Protein AF-A0A7G2CK77-F1 (afdb_monomer)

Radius of gyration: 27.43 Å; Cα contacts (8 Å, |Δi|>4): 147; chains: 1; bounding box: 79×36×66 Å

Solvent-accessible surface area (backbone atoms only — not comparable to full-atom values): 11356 Å² total; per-residue (Å²): 110,51,71,58,100,89,50,74,49,79,35,87,89,58,59,67,69,85,29,52,48,75,45,64,45,81,76,47,80,46,64,47,81,67,45,74,49,76,50,70,50,89,95,52,101,56,72,47,82,42,81,48,54,52,72,51,72,44,70,46,80,76,47,80,45,77,51,68,49,89,79,73,75,92,84,73,96,82,67,93,74,84,52,71,71,81,90,55,46,73,28,86,89,78,78,42,77,42,87,86,58,75,76,91,45,96,87,54,73,86,77,72,68,92,77,51,89,77,68,66,80,74,62,90,73,78,85,79,74,81,86,80,79,77,63,86,82,59,87,79,73,59,66,70,74,66,62,56,70,84,85,66,75,88,65,82,74,84,81,82,131

pLDDT: mean 72.07, std 22.45, range [32.56, 98.06]

Organism: NCBI:txid59799

Foldseek 3Di:
DDDDPPDDDQDVPDDDPVFKDWDKDFDDWDFADWDWDWDDDPPDPDIDTDTDRHTDIDIDTDDIGGDACPPPDDDDDPDPDPGPDPVADAQPPPRDHQPDDDDPDPPDQPPPPVPPPVPPDDDSDDDDADCPPPPPPDPDDDCCVRVPPPPDPPPRDDDDD

Secondary structure (DSSP, 8-state):
-EEETTEEE--SS---TTTEEEEEEEEEEEEPPPEEEEEE-TTSS-EEEEEE--EEEEEEEEEEEE--GGGS-SS-TTS----------B-TTTSSBPSS---S-TTS-----TT-TT-S---SS-------S--TT-----HHHHS-------PPPPPP-

Mean predicted aligned error: 13.86 Å

Sequence (161 aa):
MLGGQHFTAVGRPFLNANHIFIKCIVEEQKKFRNKVSLFRTPGRRQGRWVDQAHSGTVLRVKEIELRDETKLFSKNENENVCGFEILGEYNKYYNEPGSNHFHKNINEPLILEQNDENFKQNFVNPVFQQDDGYAVHYKKDWPAVEREDNRHTIAPFPRWK

Structure (mmCIF, N/CA/C/O backbone):
data_AF-A0A7G2CK77-F1
#
_entry.id   AF-A0A7G2CK77-F1
#
loop_
_atom_site.group_PDB
_atom_site.id
_atom_site.type_symbol
_atom_site.label_atom_id
_atom_site.label_alt_id
_atom_site.label_comp_id
_atom_site.label_asym_id
_atom_site.label_entity_id
_atom_site.label_seq_id
_atom_site.pdbx_PDB_ins_code
_atom_site.Cartn_x
_atom_site.Cartn_y
_atom_site.Cartn_z
_atom_site.occupancy
_atom_site.B_iso_or_equiv
_atom_site.auth_seq_id
_atom_site.auth_comp_id
_atom_site.auth_asym_id
_atom_site.auth_atom_id
_atom_site.pdbx_PDB_model_num
ATOM 1 N N . MET A 1 1 ? 4.007 -2.159 1.489 1.00 89.25 1 MET A N 1
ATOM 2 C CA . MET A 1 1 ? 4.242 -1.362 0.268 1.00 89.25 1 MET A CA 1
ATOM 3 C C . MET A 1 1 ? 4.738 -0.001 0.705 1.00 89.25 1 MET A C 1
ATOM 5 O O . MET A 1 1 ? 4.249 0.497 1.711 1.00 89.25 1 MET A O 1
ATOM 9 N N . LEU A 1 2 ? 5.703 0.557 -0.013 1.00 87.94 2 LEU A N 1
ATOM 10 C CA . LEU A 1 2 ? 6.206 1.910 0.186 1.00 87.94 2 LEU A CA 1
ATOM 11 C C . LEU A 1 2 ? 6.174 2.605 -1.175 1.00 87.94 2 LEU A C 1
ATOM 13 O O . LEU A 1 2 ? 6.512 1.983 -2.176 1.00 87.94 2 LEU A O 1
ATOM 17 N N . GLY A 1 3 ? 5.758 3.860 -1.237 1.00 86.62 3 GLY A N 1
ATOM 18 C CA . GLY A 1 3 ? 5.727 4.603 -2.489 1.00 86.62 3 GLY A CA 1
ATOM 19 C C . GLY A 1 3 ? 5.966 6.080 -2.253 1.00 86.62 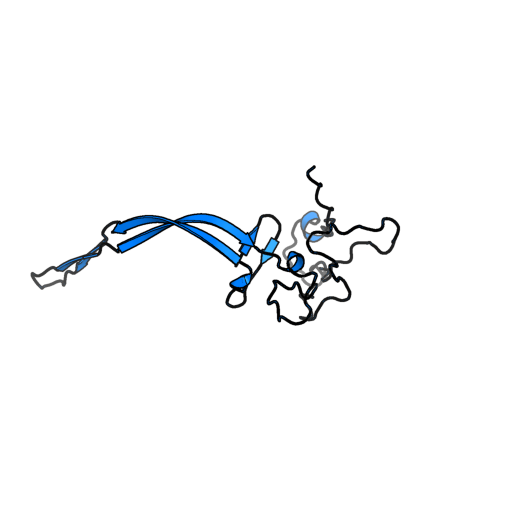3 GLY A C 1
ATOM 20 O O . GLY A 1 3 ? 5.706 6.594 -1.165 1.00 86.62 3 GLY A O 1
ATOM 21 N N . GLY A 1 4 ? 6.466 6.739 -3.287 1.00 82.62 4 GLY A N 1
ATOM 22 C CA . GLY A 1 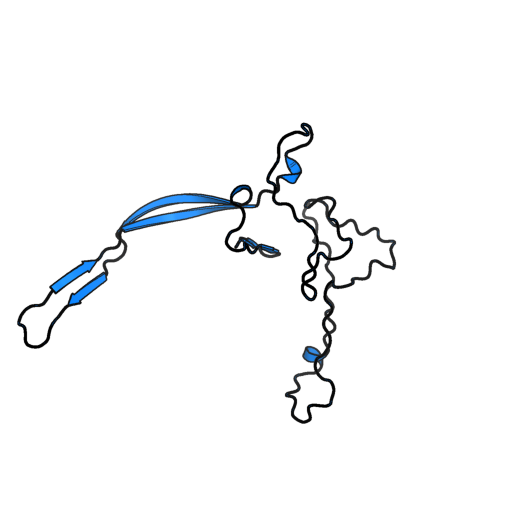4 ? 6.630 8.181 -3.352 1.00 82.62 4 GLY A CA 1
ATOM 23 C C . GLY A 1 4 ? 6.118 8.705 -4.687 1.00 82.62 4 GLY A C 1
ATOM 24 O O . GLY A 1 4 ? 5.5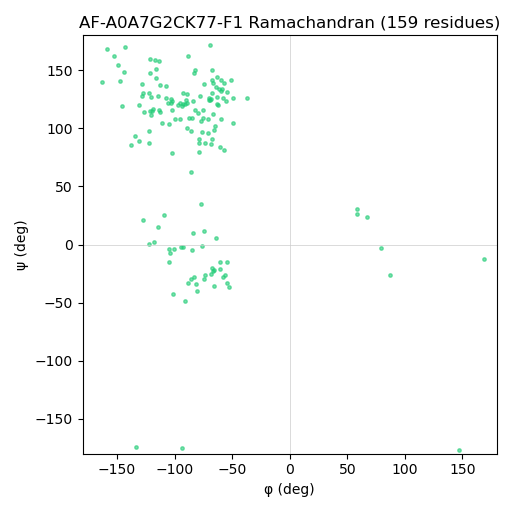89 7.956 -5.504 1.00 82.62 4 GLY A O 1
ATOM 25 N N . GLN A 1 5 ? 6.319 9.996 -4.935 1.00 84.25 5 GLN A N 1
ATOM 26 C CA . GLN A 1 5 ? 5.876 10.640 -6.175 1.00 84.25 5 GLN A CA 1
ATOM 27 C C . GLN A 1 5 ? 6.464 9.992 -7.443 1.00 84.25 5 GLN A C 1
ATOM 29 O O . GLN A 1 5 ? 5.836 10.028 -8.497 1.00 84.25 5 GLN A O 1
ATOM 34 N N . HIS A 1 6 ? 7.653 9.388 -7.340 1.00 80.69 6 HIS A N 1
ATOM 35 C CA . HIS A 1 6 ? 8.412 8.882 -8.489 1.00 80.69 6 HIS A CA 1
ATOM 36 C C . HIS A 1 6 ? 8.748 7.390 -8.425 1.00 80.69 6 HIS A C 1
ATOM 38 O O . HIS A 1 6 ? 9.399 6.880 -9.331 1.00 80.69 6 HIS A O 1
ATOM 44 N N . PHE A 1 7 ? 8.336 6.673 -7.378 1.00 82.88 7 PHE A N 1
ATOM 45 C CA . PHE A 1 7 ? 8.645 5.249 -7.254 1.00 82.88 7 PHE A CA 1
ATOM 46 C C . PHE A 1 7 ? 7.597 4.505 -6.438 1.00 82.88 7 PHE A C 1
ATOM 48 O O . PHE A 1 7 ? 6.827 5.083 -5.668 1.00 82.88 7 PHE A O 1
ATOM 55 N N . THR A 1 8 ? 7.586 3.187 -6.583 1.00 85.38 8 THR A N 1
ATOM 56 C CA . THR A 1 8 ? 6.738 2.299 -5.795 1.00 85.38 8 THR A CA 1
ATOM 57 C C . THR A 1 8 ? 7.467 0.985 -5.549 1.00 85.38 8 THR A C 1
ATOM 59 O O . THR A 1 8 ? 7.792 0.263 -6.485 1.00 85.38 8 THR A O 1
ATOM 62 N N . ALA A 1 9 ? 7.701 0.668 -4.278 1.00 84.75 9 ALA A N 1
ATOM 63 C CA . ALA A 1 9 ? 8.286 -0.579 -3.814 1.00 84.75 9 ALA A CA 1
ATOM 64 C C . ALA A 1 9 ? 7.195 -1.498 -3.243 1.00 84.75 9 ALA A C 1
ATOM 66 O O . ALA A 1 9 ? 6.473 -1.164 -2.290 1.00 84.75 9 ALA A O 1
ATOM 67 N N . VAL A 1 10 ? 7.082 -2.693 -3.818 1.00 89.25 10 VAL A N 1
ATOM 68 C CA . VAL A 1 10 ? 6.075 -3.690 -3.444 1.00 89.25 10 VAL A CA 1
ATOM 69 C C . VAL A 1 10 ? 6.767 -4.894 -2.818 1.00 89.25 10 VAL A C 1
ATOM 71 O O . VAL A 1 10 ? 7.526 -5.594 -3.477 1.00 89.25 10 VAL A O 1
ATOM 74 N N . GLY A 1 11 ? 6.485 -5.141 -1.539 1.00 86.75 11 GLY A N 1
ATOM 75 C CA . GLY A 1 11 ? 6.949 -6.334 -0.835 1.00 86.75 11 GLY A CA 1
ATOM 76 C C . GLY A 1 11 ? 6.035 -7.524 -1.097 1.00 86.75 11 GLY A C 1
ATOM 77 O O . GLY A 1 11 ? 4.829 -7.346 -1.272 1.00 86.75 11 GLY A O 1
ATOM 78 N N . ARG A 1 12 ? 6.602 -8.731 -1.118 1.00 86.25 12 ARG A N 1
ATOM 79 C CA . ARG A 1 12 ? 5.871 -9.986 -1.337 1.00 86.25 12 ARG A CA 1
ATOM 80 C C . ARG A 1 12 ? 6.330 -11.029 -0.303 1.00 86.25 12 ARG A C 1
ATOM 82 O O . ARG A 1 12 ? 7.325 -11.697 -0.559 1.00 86.25 12 ARG A O 1
ATOM 89 N N . PRO A 1 13 ? 5.662 -11.178 0.861 1.00 89.06 13 PRO A N 1
ATOM 90 C CA . PRO A 1 13 ? 4.468 -10.454 1.329 1.00 89.06 13 PRO A CA 1
ATOM 91 C C . PRO A 1 13 ? 4.766 -9.090 1.975 1.00 89.06 13 PRO A C 1
ATOM 93 O O . PRO A 1 13 ? 3.937 -8.184 1.921 1.00 89.06 13 PRO A O 1
ATOM 96 N N . PHE A 1 14 ? 5.949 -8.923 2.564 1.00 88.06 14 PHE A N 1
ATOM 97 C CA . PHE A 1 14 ? 6.371 -7.692 3.230 1.00 88.06 14 PHE A CA 1
ATOM 98 C C . PHE A 1 14 ? 7.641 -7.150 2.586 1.00 88.06 14 PHE A C 1
ATOM 100 O O . PHE A 1 14 ? 8.347 -7.859 1.872 1.00 88.06 14 PHE A O 1
ATOM 107 N N . LEU A 1 15 ? 7.897 -5.863 2.801 1.00 83.06 15 LEU A N 1
ATOM 108 C CA . LEU A 1 15 ? 9.211 -5.293 2.531 1.00 83.06 15 LEU A CA 1
ATOM 109 C C . LEU A 1 15 ? 10.108 -5.589 3.737 1.00 83.06 15 LEU A C 1
ATOM 111 O O . LEU A 1 15 ? 9.605 -5.696 4.857 1.00 83.06 15 LEU A O 1
ATOM 115 N N . ASN A 1 16 ? 11.410 -5.736 3.510 1.00 81.06 16 ASN A N 1
ATOM 116 C CA . ASN A 1 16 ? 12.346 -6.044 4.585 1.00 81.06 16 ASN A CA 1
ATOM 117 C C . ASN A 1 16 ? 12.372 -4.901 5.622 1.00 81.06 16 ASN A C 1
ATOM 119 O O . ASN A 1 16 ? 12.553 -3.732 5.270 1.00 81.06 16 ASN A O 1
ATOM 123 N N . ALA A 1 17 ? 12.173 -5.252 6.895 1.00 71.56 17 ALA A N 1
ATOM 124 C CA . ALA A 1 17 ? 12.059 -4.311 8.007 1.00 71.56 17 ALA A CA 1
ATOM 125 C C . ALA A 1 17 ? 13.361 -3.545 8.284 1.00 71.56 17 ALA A C 1
ATOM 127 O O . ALA A 1 17 ? 13.307 -2.447 8.829 1.00 71.56 17 ALA A O 1
ATOM 128 N N . ASN A 1 18 ? 14.510 -4.077 7.860 1.00 74.12 18 ASN A N 1
ATOM 129 C CA . ASN A 1 18 ? 15.801 -3.414 8.051 1.00 74.12 18 ASN A CA 1
ATOM 130 C C . ASN A 1 18 ? 15.940 -2.126 7.220 1.00 74.12 18 ASN A C 1
ATOM 132 O O . ASN A 1 18 ? 16.740 -1.264 7.563 1.00 74.12 18 ASN A O 1
ATOM 136 N N . HIS A 1 19 ? 15.142 -1.959 6.159 1.00 73.38 19 HIS A N 1
ATOM 137 C CA . HIS A 1 19 ? 15.267 -0.823 5.231 1.00 73.38 19 HIS A CA 1
ATOM 138 C C . HIS A 1 19 ? 14.197 0.237 5.395 1.00 73.38 19 HIS A C 1
ATOM 140 O O . HIS A 1 19 ? 14.346 1.334 4.865 1.00 73.38 19 HIS A O 1
ATOM 146 N N . ILE A 1 20 ? 13.110 -0.072 6.097 1.00 83.50 20 ILE A N 1
ATOM 147 C CA . ILE A 1 20 ? 11.945 0.803 6.162 1.00 83.50 20 ILE A CA 1
ATOM 148 C C . ILE A 1 20 ? 11.701 1.194 7.601 1.00 83.50 20 ILE A C 1
ATOM 150 O O . ILE A 1 20 ? 11.304 0.377 8.429 1.00 83.50 20 ILE A O 1
ATOM 154 N N . PHE A 1 21 ? 11.863 2.482 7.869 1.00 87.38 21 PHE A N 1
ATOM 155 C CA . PHE A 1 21 ? 11.649 3.053 9.184 1.00 87.38 21 PHE A CA 1
ATOM 156 C C . PHE A 1 21 ? 10.434 3.967 9.134 1.00 87.38 21 PHE A C 1
ATOM 158 O O . PHE A 1 21 ? 10.432 5.009 8.484 1.00 87.38 21 PHE A O 1
ATOM 165 N N . ILE A 1 22 ? 9.382 3.567 9.845 1.00 91.75 22 ILE A N 1
ATOM 166 C CA . ILE A 1 22 ? 8.177 4.374 10.022 1.00 91.75 22 ILE A CA 1
ATOM 167 C C . ILE A 1 22 ? 8.136 4.800 11.482 1.00 91.75 22 ILE A C 1
ATOM 169 O O . ILE A 1 22 ? 7.829 4.000 12.368 1.00 91.75 22 ILE A O 1
ATOM 173 N N . LYS A 1 23 ? 8.454 6.067 11.748 1.00 94.88 23 LYS A N 1
ATOM 174 C CA . LYS A 1 23 ? 8.411 6.619 13.104 1.00 94.88 23 LYS A CA 1
ATOM 175 C C . LYS A 1 23 ? 7.029 7.190 13.370 1.00 94.88 23 LYS A C 1
ATOM 177 O O . LYS A 1 23 ? 6.550 8.072 12.653 1.00 94.88 23 LYS A O 1
ATOM 182 N N . CYS A 1 24 ? 6.404 6.704 14.434 1.00 97.31 24 CYS A N 1
ATOM 183 C CA . CYS A 1 24 ? 5.097 7.157 14.890 1.00 97.31 24 CYS A CA 1
ATOM 184 C C . CYS A 1 24 ? 5.187 7.681 16.321 1.00 97.31 24 CYS A C 1
ATOM 186 O O . CYS A 1 24 ? 5.952 7.160 17.130 1.00 97.31 24 CYS A O 1
ATOM 188 N N . ILE A 1 25 ? 4.367 8.678 16.640 1.00 97.94 25 ILE A N 1
ATOM 189 C CA . ILE A 1 25 ? 4.143 9.131 18.013 1.00 97.94 25 ILE A CA 1
ATOM 190 C C . ILE A 1 25 ? 2.751 8.689 18.445 1.00 97.94 25 ILE A C 1
ATOM 192 O O . ILE A 1 25 ? 1.789 8.809 17.685 1.00 97.94 25 ILE A O 1
ATOM 196 N N . VAL A 1 26 ? 2.658 8.180 19.670 1.00 97.81 26 VAL A N 1
ATOM 197 C CA . VAL A 1 26 ? 1.382 7.902 20.326 1.00 97.81 26 VAL A CA 1
ATOM 198 C C . VAL A 1 26 ? 0.784 9.224 20.785 1.00 97.81 26 VAL A C 1
ATOM 200 O O . VAL A 1 26 ? 1.364 9.895 21.633 1.00 97.81 26 VAL A O 1
ATOM 203 N N . GLU A 1 27 ? -0.360 9.599 20.222 1.00 97.50 27 GLU A N 1
ATOM 204 C CA . GLU A 1 27 ? -1.037 10.847 20.586 1.00 97.50 27 GLU A CA 1
ATOM 205 C C . GLU A 1 27 ? -2.031 10.622 21.716 1.00 97.50 27 GLU A C 1
ATOM 207 O O . GLU A 1 27 ? -2.046 11.349 22.702 1.00 97.50 27 GLU A O 1
ATOM 212 N N . GLU A 1 28 ? -2.868 9.595 21.570 1.00 97.38 28 GLU A N 1
ATOM 213 C CA . GLU A 1 28 ? -3.971 9.332 22.485 1.00 97.38 28 GLU A CA 1
ATOM 214 C C . GLU A 1 28 ? -4.178 7.831 22.664 1.00 97.38 28 GLU A C 1
ATOM 216 O O . GLU A 1 28 ? -4.015 7.037 21.736 1.00 97.38 28 GLU A O 1
ATOM 221 N N . GLN A 1 29 ? -4.638 7.451 23.851 1.00 97.56 29 GLN A N 1
ATOM 222 C CA . GLN A 1 29 ? -5.241 6.150 24.111 1.00 97.56 29 GLN A CA 1
ATOM 223 C C . GLN A 1 29 ? -6.658 6.404 24.607 1.00 97.56 29 GLN A C 1
ATOM 225 O O . GLN A 1 29 ? -6.855 6.977 25.678 1.00 97.56 29 GLN A O 1
ATOM 230 N N . LYS A 1 30 ? -7.659 6.035 23.806 1.00 97.19 30 LYS A N 1
ATOM 231 C CA . LYS A 1 30 ? -9.061 6.327 24.121 1.00 97.19 30 LYS A CA 1
ATOM 232 C C . LYS A 1 30 ? -9.987 5.200 23.708 1.00 97.19 30 LYS A C 1
ATOM 234 O O . LYS A 1 30 ? -9.615 4.273 22.992 1.00 97.19 30 LYS A O 1
ATOM 239 N N . LYS A 1 31 ? -11.241 5.305 24.140 1.00 97.12 31 LYS A N 1
ATOM 240 C CA . LYS A 1 31 ? -12.331 4.530 23.551 1.00 97.12 31 LYS A CA 1
ATOM 241 C C . LYS A 1 31 ? -12.925 5.324 22.393 1.00 97.12 31 LYS A C 1
ATOM 243 O O . LYS A 1 31 ? -13.240 6.503 22.538 1.00 97.12 31 LYS A O 1
ATOM 248 N N . PHE A 1 32 ? -13.053 4.685 21.239 1.00 96.75 32 PHE A N 1
ATOM 249 C CA . PHE A 1 32 ? -13.744 5.255 20.094 1.00 96.75 32 PHE A CA 1
ATOM 250 C C . PHE A 1 32 ? -15.244 5.358 20.357 1.00 96.75 32 PHE A C 1
ATOM 252 O O . PHE A 1 32 ? -15.768 4.847 21.352 1.00 96.75 32 PHE A O 1
ATOM 259 N N . ARG A 1 33 ? -15.941 6.030 19.436 1.00 96.56 33 ARG A N 1
ATOM 260 C CA . ARG A 1 33 ? -17.389 6.210 19.500 1.00 96.56 33 ARG A CA 1
ATOM 261 C C . ARG A 1 33 ? -18.075 4.871 19.764 1.00 96.56 33 ARG A C 1
ATOM 263 O O . ARG A 1 33 ? -17.866 3.901 19.035 1.00 96.56 33 ARG A O 1
ATOM 270 N N . ASN A 1 34 ? -18.903 4.859 20.801 1.00 97.56 34 ASN A N 1
ATOM 271 C CA . ASN A 1 34 ? -19.670 3.688 21.180 1.00 97.56 34 ASN A CA 1
ATOM 272 C C . ASN A 1 34 ? -20.588 3.257 20.028 1.00 97.56 34 ASN A C 1
ATOM 274 O O . ASN A 1 34 ? -21.295 4.086 19.445 1.00 97.56 34 ASN A O 1
ATOM 278 N N . LYS A 1 35 ? -20.583 1.961 19.714 1.00 97.12 35 LYS A N 1
ATOM 279 C CA . LYS A 1 35 ? -21.610 1.338 18.884 1.00 97.12 35 LYS A CA 1
ATOM 280 C C . LYS A 1 35 ? -22.549 0.564 19.793 1.00 97.12 35 LYS A C 1
ATOM 282 O O . LYS A 1 35 ? -22.114 -0.301 20.546 1.00 97.12 35 LYS A O 1
ATOM 287 N N . VAL A 1 36 ? -23.836 0.869 19.687 1.00 97.25 36 VAL A N 1
ATOM 288 C CA . VAL A 1 36 ? -24.879 0.172 20.434 1.00 97.25 36 VAL A CA 1
ATOM 289 C C . VAL A 1 36 ? -25.406 -0.972 19.583 1.00 97.25 36 VAL A C 1
ATOM 291 O O . VAL A 1 36 ? -25.934 -0.747 18.495 1.00 97.25 36 VAL A O 1
ATOM 294 N N . SER A 1 37 ? -25.300 -2.193 20.093 1.00 97.00 37 SER A N 1
ATOM 295 C CA . SER A 1 37 ? -25.988 -3.353 19.531 1.00 97.00 37 SER A CA 1
ATOM 296 C C . SER A 1 37 ? -27.246 -3.630 20.346 1.00 97.00 37 SER A C 1
ATOM 298 O O . SER A 1 37 ? -27.175 -4.090 21.488 1.00 97.00 37 SER A O 1
ATOM 300 N N . LEU A 1 38 ? -28.409 -3.336 19.763 1.00 96.50 38 LEU A N 1
ATOM 301 C CA . LEU A 1 38 ? -29.708 -3.625 20.363 1.00 96.50 38 LEU A CA 1
ATOM 302 C C . LEU A 1 38 ? -30.239 -4.956 19.829 1.00 96.50 38 LEU A C 1
ATOM 304 O O . LEU A 1 38 ? -30.679 -5.051 18.687 1.00 96.50 38 LEU A O 1
ATOM 308 N N . PHE A 1 39 ? -30.243 -5.980 20.675 1.00 96.50 39 PHE A N 1
ATOM 309 C CA . PHE A 1 39 ? -30.807 -7.283 20.339 1.00 96.50 39 PHE A CA 1
ATOM 310 C C . PHE A 1 39 ? -32.233 -7.383 20.881 1.00 96.50 39 PHE A C 1
ATOM 312 O O . PHE A 1 39 ? -32.460 -7.295 22.090 1.00 96.50 39 PHE A O 1
ATOM 319 N N . ARG A 1 40 ? -33.202 -7.587 19.988 1.00 94.94 40 ARG A N 1
ATOM 320 C CA . ARG A 1 40 ? -34.614 -7.819 20.314 1.00 94.94 40 ARG A CA 1
ATOM 321 C C . ARG A 1 40 ? -35.067 -9.087 19.605 1.00 94.94 40 ARG A C 1
ATOM 323 O O . ARG A 1 40 ? -34.845 -9.236 18.411 1.00 94.94 40 ARG A O 1
ATOM 330 N N . THR A 1 41 ? -35.697 -9.996 20.341 1.00 94.88 41 THR A N 1
ATOM 331 C CA . THR A 1 41 ? -36.364 -11.165 19.752 1.00 94.88 41 THR A CA 1
ATOM 332 C C . THR A 1 41 ? -37.868 -10.893 19.730 1.00 94.88 41 THR A C 1
ATOM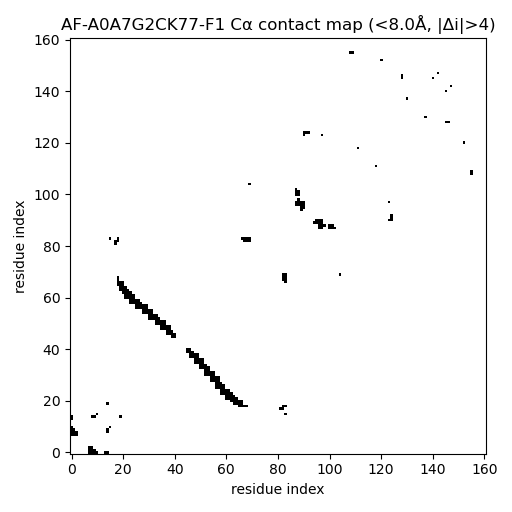 334 O O . THR A 1 41 ? -38.420 -10.609 20.797 1.00 94.88 41 THR A O 1
ATOM 337 N N . PRO A 1 42 ? -38.548 -10.950 18.571 1.00 93.88 42 PRO A N 1
ATOM 338 C CA . PRO A 1 42 ? -39.995 -10.761 18.524 1.00 93.88 42 PRO A CA 1
ATOM 339 C C . PRO A 1 42 ? -40.700 -11.829 19.378 1.00 93.88 42 PRO A C 1
ATOM 341 O O . PRO A 1 42 ? -40.262 -12.974 19.451 1.00 93.88 42 PRO A O 1
ATOM 344 N N . GLY A 1 43 ? -41.761 -11.440 20.087 1.00 92.69 43 GLY A N 1
ATOM 345 C CA . GLY A 1 43 ? -42.517 -12.316 20.994 1.00 92.69 43 GLY A CA 1
ATOM 346 C C . GLY A 1 43 ? -41.975 -12.406 22.428 1.00 92.69 43 GLY A C 1
ATOM 347 O O . GLY A 1 43 ? -42.757 -12.605 23.355 1.00 92.69 43 GLY A O 1
ATOM 348 N N . ARG A 1 44 ? -40.675 -12.178 22.665 1.00 90.50 44 ARG A N 1
ATOM 349 C CA . ARG A 1 44 ? -40.114 -12.112 24.028 1.00 90.50 44 ARG A CA 1
ATOM 350 C C . ARG A 1 44 ? -40.100 -10.665 24.521 1.00 90.50 44 ARG A C 1
ATOM 352 O O . ARG A 1 44 ? -39.587 -9.778 23.845 1.00 90.50 44 ARG A O 1
ATOM 359 N N . ARG A 1 45 ? -40.603 -10.406 25.734 1.00 90.75 45 ARG A N 1
ATOM 360 C CA . ARG A 1 45 ? -40.569 -9.072 26.380 1.00 90.75 45 ARG A CA 1
ATOM 361 C C . ARG A 1 45 ? -39.190 -8.728 26.968 1.00 90.75 45 ARG A C 1
ATOM 363 O O . ARG A 1 45 ? -39.098 -8.084 28.004 1.00 90.75 45 ARG A O 1
ATOM 370 N N . GLN A 1 46 ? -38.117 -9.166 26.312 1.00 92.81 46 GLN A N 1
ATOM 371 C CA . GLN A 1 46 ? -36.741 -8.926 26.733 1.00 92.81 46 GLN A CA 1
ATOM 372 C C . GLN A 1 46 ? -35.945 -8.352 25.561 1.00 92.81 46 GLN A C 1
ATOM 374 O O . GLN A 1 46 ? -35.944 -8.898 24.457 1.00 92.81 46 GLN A O 1
ATOM 379 N N . GLY A 1 47 ? -35.273 -7.232 25.808 1.00 93.69 47 GLY A N 1
ATOM 380 C CA . GLY A 1 47 ? -34.270 -6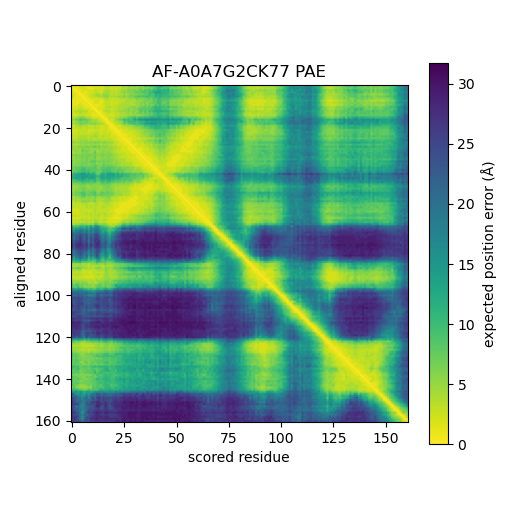.666 24.914 1.00 93.69 47 GLY A CA 1
ATOM 381 C C . GLY A 1 47 ? -32.915 -6.677 25.605 1.00 93.69 47 GLY A C 1
ATOM 382 O O . GLY A 1 47 ? -32.844 -6.594 26.830 1.00 93.69 47 GLY A O 1
ATOM 383 N N . ARG A 1 48 ? -31.843 -6.771 24.825 1.00 96.06 48 ARG A N 1
ATOM 384 C CA . ARG A 1 48 ? -30.477 -6.639 25.322 1.00 96.06 48 ARG A CA 1
ATOM 385 C C . ARG A 1 48 ? -29.815 -5.456 24.634 1.00 96.06 48 ARG A C 1
ATOM 387 O O . ARG A 1 48 ? -29.644 -5.465 23.418 1.00 96.06 48 ARG A O 1
ATOM 394 N N . TRP A 1 49 ? -29.466 -4.458 25.430 1.00 97.19 49 TRP A N 1
ATOM 395 C CA . TRP A 1 49 ? -28.676 -3.307 25.018 1.00 97.19 49 TRP A CA 1
ATOM 396 C C . TRP A 1 49 ? -27.209 -3.608 25.312 1.00 97.19 49 TRP A C 1
ATOM 398 O O . TRP A 1 49 ? -26.865 -3.878 26.461 1.00 97.19 49 TRP A O 1
ATOM 408 N N . VAL A 1 50 ? -26.359 -3.624 24.287 1.00 97.38 50 VAL A N 1
ATOM 409 C CA . VAL A 1 50 ? -24.919 -3.848 24.452 1.00 97.38 50 VAL A CA 1
ATOM 410 C C . VAL A 1 50 ? -24.170 -2.650 23.900 1.00 97.38 50 VAL A C 1
ATOM 412 O O . VAL A 1 50 ? -24.195 -2.399 22.696 1.00 97.38 50 VAL A O 1
ATOM 415 N N . ASP A 1 51 ? -23.485 -1.942 24.790 1.00 97.31 51 ASP A N 1
ATOM 416 C CA . ASP A 1 51 ? -22.552 -0.884 24.430 1.00 97.31 51 ASP A CA 1
ATOM 417 C C . ASP A 1 51 ? -21.186 -1.486 24.106 1.00 97.31 51 ASP A C 1
ATOM 419 O O . ASP A 1 51 ? -20.589 -2.186 24.925 1.00 97.31 51 ASP A O 1
ATOM 423 N N . GLN A 1 52 ? -20.676 -1.206 22.910 1.00 95.50 52 GLN A N 1
ATOM 424 C CA . GLN A 1 52 ? -19.346 -1.608 22.481 1.00 95.50 52 GLN A CA 1
ATOM 425 C C . GLN A 1 52 ? -18.531 -0.378 22.075 1.00 95.50 52 GLN A C 1
ATOM 427 O O . GLN A 1 52 ? -18.461 0.021 20.909 1.00 95.50 52 GLN A O 1
ATOM 432 N N . ALA A 1 53 ? -17.876 0.220 23.068 1.00 96.38 53 ALA A N 1
ATOM 433 C CA . ALA A 1 53 ? -16.886 1.268 22.862 1.00 96.38 53 ALA A CA 1
ATOM 434 C C . ALA A 1 53 ? -15.499 0.631 22.685 1.00 96.38 53 ALA A C 1
ATOM 436 O O . ALA A 1 53 ? -14.861 0.222 23.657 1.00 96.38 53 ALA A O 1
ATOM 437 N N . HIS A 1 54 ? -15.053 0.516 21.431 1.00 96.94 54 HIS A N 1
ATOM 438 C CA . HIS A 1 54 ? -13.774 -0.108 21.094 1.00 96.94 54 HIS A CA 1
ATOM 439 C C . HIS A 1 54 ? -12.605 0.752 21.586 1.00 96.94 54 HIS A C 1
ATOM 441 O O . HIS A 1 54 ? -12.527 1.937 21.267 1.00 96.94 54 HIS A O 1
ATOM 447 N N . SER A 1 55 ? -11.701 0.168 22.367 1.00 97.00 55 SER A N 1
ATOM 448 C CA . SER A 1 55 ? -10.456 0.820 22.774 1.00 97.00 55 SER A CA 1
ATOM 449 C C . SER A 1 55 ? -9.476 0.861 21.610 1.00 97.00 55 SER A C 1
ATOM 451 O O . SER A 1 55 ? -9.303 -0.145 20.927 1.00 97.00 55 SER A O 1
ATOM 453 N N . GLY A 1 56 ? -8.784 1.978 21.427 1.00 97.00 56 GLY A N 1
ATOM 454 C CA . GLY A 1 56 ? -7.658 2.023 20.511 1.00 97.00 56 GLY A CA 1
ATOM 455 C C . GLY A 1 56 ? -6.688 3.156 20.791 1.00 97.00 56 GLY A C 1
ATOM 456 O O . GLY A 1 56 ? -6.956 4.076 21.569 1.00 97.00 56 GLY A O 1
ATOM 457 N N . THR A 1 57 ? -5.544 3.048 20.130 1.00 98.06 57 THR A N 1
ATOM 458 C CA . THR A 1 57 ? -4.430 3.985 20.233 1.00 98.06 57 THR A CA 1
ATOM 459 C C . THR A 1 57 ? -4.366 4.805 18.955 1.00 98.06 57 THR A C 1
ATOM 461 O O . THR A 1 57 ? -4.324 4.250 17.858 1.00 98.06 57 THR A O 1
ATOM 464 N N . VAL A 1 58 ? -4.371 6.126 19.090 1.00 97.56 58 VAL A N 1
ATOM 465 C CA . VAL A 1 58 ? -4.209 7.051 17.970 1.00 97.56 58 VAL A CA 1
ATOM 466 C C . VAL A 1 58 ? -2.722 7.326 17.798 1.00 97.56 58 VAL A C 1
ATOM 468 O O . VAL A 1 58 ? -2.055 7.782 18.729 1.00 97.56 58 VAL A O 1
ATOM 471 N N . LEU A 1 59 ? -2.209 7.029 16.607 1.00 97.81 59 LEU A N 1
ATOM 472 C CA . LEU A 1 59 ? -0.816 7.246 16.233 1.00 97.81 59 LEU A CA 1
ATOM 473 C C . LEU A 1 59 ? -0.735 8.330 15.158 1.00 97.81 59 LEU A C 1
ATOM 475 O O . LEU A 1 59 ? -1.498 8.297 14.192 1.00 97.81 59 LEU A O 1
ATOM 479 N N . ARG A 1 60 ? 0.230 9.242 15.284 1.00 97.50 60 ARG A N 1
ATOM 480 C CA . ARG A 1 60 ? 0.617 10.164 14.210 1.00 97.50 60 ARG A CA 1
ATOM 481 C C . ARG A 1 60 ? 1.939 9.716 13.614 1.00 97.50 60 ARG A C 1
ATOM 483 O O . ARG A 1 60 ? 2.949 9.649 14.315 1.00 97.50 60 ARG A O 1
ATOM 490 N N . VAL A 1 61 ? 1.935 9.448 12.313 1.00 96.62 61 VAL A N 1
ATOM 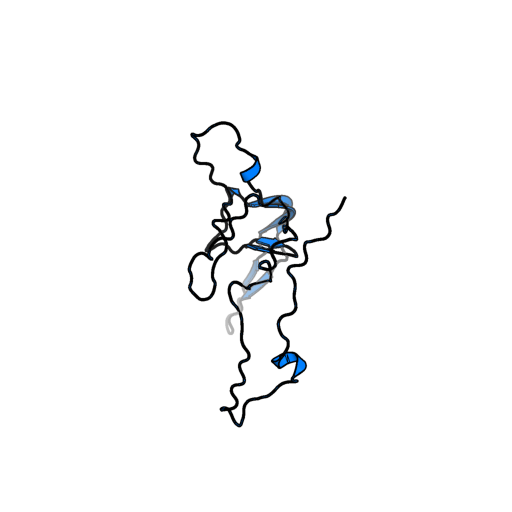491 C CA . VAL A 1 61 ? 3.159 9.180 11.552 1.00 96.62 61 VAL A CA 1
ATOM 492 C C . VAL A 1 61 ? 3.948 10.484 11.445 1.00 96.62 61 VAL A C 1
ATOM 494 O O . VAL A 1 61 ? 3.401 11.511 11.046 1.00 96.62 61 VAL A O 1
ATOM 497 N N . LYS A 1 62 ? 5.216 10.461 11.856 1.00 96.75 62 LYS A N 1
ATOM 498 C CA . LYS A 1 62 ? 6.113 11.626 11.832 1.00 96.75 62 LYS A CA 1
ATOM 499 C C . LYS A 1 62 ? 7.074 11.587 10.663 1.00 96.75 62 LYS A C 1
ATOM 501 O O . LYS A 1 62 ? 7.316 12.614 10.044 1.00 96.75 62 LYS A O 1
ATOM 506 N N . GLU A 1 63 ? 7.625 10.415 10.401 1.00 93.69 63 GLU A N 1
ATOM 507 C CA . GLU A 1 63 ? 8.677 10.234 9.418 1.00 93.69 63 GLU A CA 1
ATOM 508 C C . GLU A 1 63 ? 8.536 8.853 8.793 1.00 93.69 63 GLU A C 1
ATOM 510 O O . GLU A 1 63 ? 8.217 7.874 9.477 1.00 93.69 63 GLU A O 1
ATOM 515 N N . ILE A 1 64 ? 8.767 8.803 7.487 1.00 91.81 64 ILE A N 1
ATOM 516 C CA . ILE A 1 64 ? 8.841 7.582 6.702 1.00 91.81 64 ILE A CA 1
ATOM 517 C C . ILE A 1 64 ? 10.172 7.655 5.966 1.00 91.81 64 ILE A C 1
ATOM 519 O O . ILE A 1 64 ? 10.367 8.532 5.129 1.00 91.81 64 ILE A O 1
ATOM 523 N N . GLU A 1 65 ? 11.083 6.755 6.304 1.00 85.25 65 GLU A N 1
ATOM 524 C CA . GLU A 1 65 ? 12.443 6.722 5.781 1.00 85.25 65 GLU A CA 1
ATOM 525 C C . GLU A 1 65 ? 12.688 5.362 5.116 1.00 85.25 65 GLU A C 1
ATOM 527 O O . GLU A 1 65 ? 12.400 4.312 5.698 1.00 85.25 65 GLU A O 1
ATOM 532 N N . LEU A 1 66 ? 13.211 5.393 3.889 1.00 79.88 66 LEU A N 1
ATOM 533 C CA . LEU A 1 66 ? 13.802 4.236 3.221 1.00 79.88 66 LEU A CA 1
ATOM 534 C C . LEU A 1 66 ? 15.319 4.400 3.315 1.00 79.88 66 LEU A C 1
ATOM 536 O O . LEU A 1 66 ? 15.854 5.378 2.793 1.00 79.88 66 LEU A O 1
ATOM 540 N N . ARG A 1 67 ? 15.998 3.492 4.015 1.00 71.81 67 ARG A N 1
ATOM 541 C CA . ARG A 1 67 ? 17.452 3.548 4.187 1.00 71.81 67 ARG A CA 1
ATOM 542 C C . ARG A 1 67 ? 18.162 2.689 3.158 1.00 71.81 67 ARG A C 1
ATOM 544 O O . ARG A 1 67 ? 17.990 1.471 3.141 1.00 71.81 67 ARG A O 1
ATOM 551 N N . ASP A 1 68 ? 19.033 3.338 2.396 1.00 59.97 68 ASP A N 1
ATOM 552 C CA . ASP A 1 68 ? 20.032 2.679 1.565 1.00 59.97 68 ASP A CA 1
ATOM 553 C C . ASP A 1 68 ? 21.298 2.440 2.398 1.00 59.97 68 ASP A C 1
ATOM 555 O O . ASP A 1 68 ? 22.037 3.371 2.724 1.00 59.97 68 ASP A O 1
ATOM 559 N N . GLU A 1 69 ? 21.584 1.186 2.743 1.00 54.50 69 GLU A N 1
ATOM 560 C CA . GLU A 1 69 ? 22.812 0.831 3.475 1.00 54.50 69 GLU A CA 1
ATOM 561 C C . GLU A 1 69 ? 24.069 0.829 2.588 1.00 54.50 69 GLU A C 1
ATOM 563 O O . GLU A 1 69 ? 25.179 0.668 3.093 1.00 54.50 69 GLU A O 1
ATOM 568 N N . THR A 1 70 ? 23.943 1.112 1.286 1.00 48.31 70 THR A N 1
ATOM 569 C CA . THR A 1 70 ? 25.092 1.239 0.368 1.00 48.31 70 THR A CA 1
ATOM 570 C C . THR A 1 70 ? 26.071 2.350 0.773 1.00 48.31 70 THR A C 1
ATOM 572 O O . THR A 1 70 ? 27.212 2.358 0.320 1.00 48.31 70 THR A O 1
ATOM 575 N N . LYS A 1 71 ? 25.681 3.262 1.677 1.00 42.06 71 LYS A N 1
ATOM 576 C CA . LYS A 1 71 ? 26.554 4.306 2.242 1.00 42.06 71 LYS A CA 1
ATOM 577 C C . LYS A 1 71 ? 27.267 3.933 3.554 1.00 42.06 71 LYS A C 1
ATOM 579 O O . LYS A 1 71 ? 28.037 4.757 4.043 1.00 42.06 71 LYS A O 1
ATOM 584 N N . LEU A 1 72 ? 27.043 2.750 4.140 1.00 40.31 72 LEU A N 1
ATOM 585 C CA . LEU A 1 72 ? 27.496 2.452 5.513 1.00 4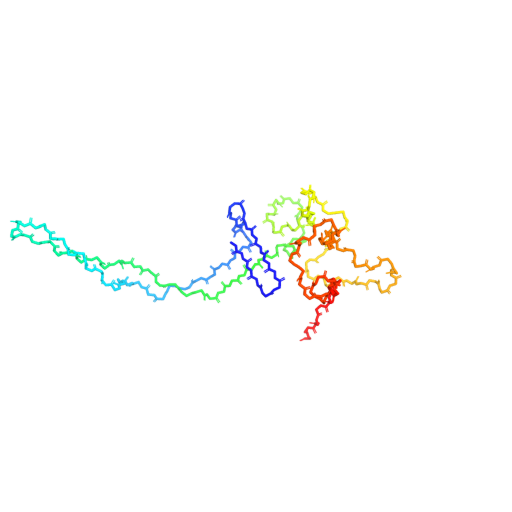0.31 72 LEU A CA 1
ATOM 586 C C . LEU A 1 72 ? 28.728 1.545 5.654 1.00 40.31 72 LEU A C 1
ATOM 588 O O . LEU A 1 72 ? 29.266 1.472 6.754 1.00 40.31 72 LEU A O 1
ATOM 592 N N . PHE A 1 73 ? 29.264 0.946 4.584 1.00 40.47 73 PHE A N 1
ATOM 593 C CA . PHE A 1 73 ? 30.441 0.074 4.711 1.00 40.47 73 PHE A CA 1
ATOM 594 C C . PHE A 1 73 ? 31.473 0.278 3.597 1.00 40.47 73 PHE A C 1
ATOM 596 O O . PHE A 1 73 ? 31.551 -0.472 2.634 1.00 40.47 73 PHE A O 1
ATOM 603 N N . SER A 1 74 ? 32.363 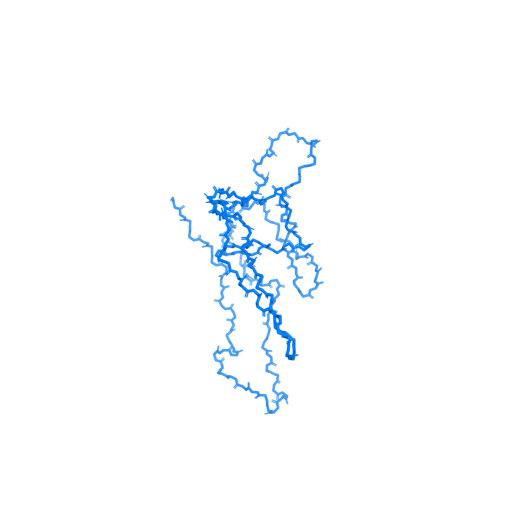1.251 3.801 1.00 38.94 74 SER A N 1
ATOM 604 C CA . SER A 1 74 ? 33.773 1.036 3.465 1.00 38.94 74 SER A CA 1
ATOM 605 C C . SER A 1 74 ? 34.506 0.839 4.789 1.00 38.94 74 SER A C 1
ATOM 607 O O . SER A 1 74 ? 34.648 1.800 5.547 1.00 38.94 74 SER A O 1
ATOM 609 N N . LYS A 1 75 ? 34.864 -0.414 5.116 1.00 43.25 75 LYS A N 1
ATOM 610 C CA . LYS A 1 75 ? 36.168 -0.790 5.709 1.00 43.25 75 LYS A CA 1
ATOM 611 C C . LYS A 1 75 ? 36.284 -2.217 6.259 1.00 43.25 75 LYS A C 1
ATOM 613 O O . LYS A 1 75 ? 37.421 -2.612 6.464 1.00 43.25 75 LYS A O 1
ATOM 618 N N . ASN A 1 76 ? 35.219 -3.002 6.445 1.00 44.16 76 ASN A N 1
ATOM 619 C CA . ASN A 1 76 ? 35.358 -4.364 6.992 1.00 44.16 76 ASN A CA 1
ATOM 620 C C . ASN A 1 76 ? 34.596 -5.404 6.153 1.00 44.16 76 ASN A C 1
ATOM 622 O O . ASN A 1 76 ? 33.383 -5.318 6.013 1.00 44.16 76 ASN A O 1
ATOM 626 N N . GLU A 1 77 ? 35.320 -6.387 5.616 1.00 47.91 77 GLU A N 1
ATOM 627 C CA . GLU A 1 77 ? 34.856 -7.369 4.617 1.00 47.91 77 GLU A CA 1
ATOM 628 C C . GLU A 1 77 ? 34.111 -8.596 5.192 1.00 47.91 77 GLU A C 1
ATOM 630 O O . GLU A 1 77 ? 33.852 -9.538 4.455 1.00 47.91 77 GLU A O 1
ATOM 635 N N . ASN A 1 78 ? 33.746 -8.626 6.482 1.00 43.25 78 ASN A N 1
ATOM 636 C CA . ASN A 1 78 ? 33.306 -9.871 7.147 1.00 43.25 78 ASN A CA 1
ATOM 637 C C . ASN A 1 78 ? 31.955 -9.817 7.883 1.00 43.25 78 ASN A C 1
ATOM 639 O O . ASN A 1 78 ? 31.692 -10.663 8.736 1.00 43.25 78 ASN A O 1
ATOM 643 N N . GLU A 1 79 ? 31.069 -8.879 7.556 1.00 41.06 79 GLU A N 1
ATOM 644 C CA . GLU A 1 79 ? 29.698 -8.893 8.081 1.00 41.06 79 GLU A CA 1
ATOM 645 C C . GLU A 1 79 ? 28.705 -8.979 6.919 1.00 41.06 79 GLU A C 1
ATOM 647 O O . GLU A 1 79 ? 28.771 -8.196 5.975 1.00 41.06 79 GLU A O 1
ATOM 652 N N . ASN A 1 80 ? 27.796 -9.960 6.962 1.00 39.59 80 ASN A N 1
ATOM 653 C CA . ASN A 1 80 ? 26.687 -10.073 6.013 1.00 39.59 80 ASN A CA 1
ATOM 654 C C . ASN A 1 80 ? 25.714 -8.913 6.258 1.00 39.59 80 ASN A C 1
ATOM 656 O O . ASN A 1 80 ? 24.760 -9.032 7.030 1.00 39.59 80 ASN A O 1
ATOM 660 N N . VAL A 1 81 ? 25.986 -7.774 5.628 1.00 40.84 81 VAL A N 1
ATOM 661 C CA . VAL A 1 81 ? 25.152 -6.577 5.710 1.00 40.84 81 VAL A CA 1
ATOM 662 C C . VAL A 1 81 ? 23.911 -6.801 4.852 1.00 40.84 81 VAL A C 1
ATOM 664 O O . VAL A 1 81 ? 23.968 -6.867 3.627 1.00 40.84 81 VAL A O 1
ATOM 667 N N . CYS A 1 82 ? 22.771 -6.962 5.515 1.00 37.31 82 CYS A N 1
ATOM 668 C CA . CYS A 1 82 ? 21.472 -7.102 4.874 1.00 37.31 82 CYS A CA 1
ATOM 669 C C . CYS A 1 82 ? 20.972 -5.716 4.454 1.00 37.31 82 CYS A C 1
ATOM 671 O O . CYS A 1 82 ? 20.160 -5.176 5.194 1.00 37.31 82 CYS A O 1
ATOM 673 N N . GLY A 1 83 ? 21.467 -5.182 3.326 1.00 43.88 83 GLY A N 1
ATOM 674 C CA . GLY A 1 83 ? 21.086 -3.910 2.688 1.00 43.88 83 GLY A CA 1
ATOM 675 C C . GLY A 1 83 ? 19.913 -4.026 1.692 1.00 43.88 83 GLY A C 1
ATOM 676 O O . GLY A 1 83 ? 19.606 -5.119 1.214 1.00 43.88 83 GLY A O 1
ATOM 677 N N . PHE A 1 84 ? 19.254 -2.904 1.344 1.00 53.44 84 PHE A N 1
ATOM 678 C CA . PHE A 1 84 ? 18.264 -2.871 0.256 1.00 53.44 84 PHE A CA 1
ATOM 679 C C . PHE A 1 84 ? 19.024 -2.956 -1.067 1.00 53.44 84 PHE A C 1
ATOM 681 O O . PHE A 1 84 ? 19.428 -1.946 -1.640 1.00 53.44 84 PHE A O 1
ATOM 688 N N . GLU A 1 85 ? 19.295 -4.176 -1.510 1.00 61.00 85 GLU A N 1
ATOM 689 C CA . GLU A 1 85 ? 20.037 -4.416 -2.736 1.00 61.00 85 GLU A CA 1
ATOM 690 C C . GLU A 1 85 ? 19.077 -4.377 -3.927 1.00 61.00 85 GLU A C 1
ATOM 692 O O . GLU A 1 85 ? 18.235 -5.259 -4.119 1.00 61.00 85 GLU A O 1
ATOM 697 N N . ILE A 1 86 ? 19.185 -3.327 -4.742 1.00 69.19 86 ILE A N 1
ATOM 698 C CA . ILE A 1 86 ? 18.589 -3.341 -6.076 1.00 69.19 86 ILE A CA 1
ATOM 699 C C . ILE A 1 86 ? 19.432 -4.311 -6.907 1.00 69.19 86 ILE A C 1
ATOM 701 O O . ILE A 1 86 ? 20.474 -3.936 -7.433 1.00 69.19 86 ILE A O 1
ATOM 705 N N . LEU A 1 87 ? 18.970 -5.561 -7.004 1.00 68.19 87 LEU A N 1
ATOM 706 C CA . LEU A 1 87 ? 19.660 -6.645 -7.722 1.00 68.19 87 LEU A CA 1
ATOM 707 C C . LEU A 1 87 ? 19.857 -6.350 -9.217 1.00 68.19 87 LEU A C 1
ATOM 709 O O . LEU A 1 87 ? 20.710 -6.949 -9.867 1.00 68.19 87 LEU A O 1
ATOM 713 N N . GLY A 1 88 ? 19.058 -5.437 -9.765 1.00 68.25 88 GLY A N 1
ATOM 714 C CA . GLY A 1 88 ? 19.156 -4.978 -11.140 1.00 68.25 88 GLY A CA 1
ATOM 715 C C . GLY A 1 88 ? 17.796 -4.628 -11.720 1.00 68.25 88 GLY A C 1
ATOM 716 O O . GLY A 1 88 ? 16.761 -4.675 -11.048 1.00 68.25 88 GLY A O 1
ATOM 717 N N . GLU A 1 89 ? 17.809 -4.273 -12.996 1.00 76.56 89 GLU A N 1
ATOM 718 C CA . GLU A 1 89 ? 16.596 -4.086 -13.777 1.00 76.56 89 GLU A CA 1
ATOM 719 C C . GLU A 1 89 ? 15.875 -5.429 -13.982 1.00 76.56 89 GLU A C 1
ATOM 721 O O . GLU A 1 89 ? 16.509 -6.464 -14.179 1.00 76.56 89 GLU A O 1
ATOM 726 N N . TYR A 1 90 ? 14.543 -5.432 -13.930 1.00 77.31 90 TYR A N 1
ATOM 727 C CA . TYR A 1 90 ? 13.736 -6.648 -14.068 1.00 77.31 90 TYR A CA 1
ATOM 728 C C . TYR A 1 90 ? 12.897 -6.609 -15.345 1.00 77.31 90 TYR A C 1
ATOM 730 O O . TYR A 1 90 ? 12.139 -5.661 -15.568 1.00 77.31 90 TYR A O 1
ATOM 738 N N . ASN A 1 91 ? 12.989 -7.658 -16.164 1.00 81.00 91 ASN A N 1
ATOM 739 C CA . ASN A 1 91 ? 12.211 -7.787 -17.387 1.00 81.00 91 ASN A CA 1
ATOM 740 C C . ASN A 1 91 ? 10.805 -8.325 -17.083 1.00 81.00 91 ASN A C 1
ATOM 742 O O . ASN A 1 91 ? 10.629 -9.474 -16.675 1.00 81.00 91 ASN A O 1
ATOM 746 N N . LYS A 1 92 ? 9.779 -7.507 -17.339 1.00 83.50 92 LYS A N 1
ATOM 747 C CA . LYS A 1 92 ? 8.391 -7.825 -16.966 1.00 83.50 92 LYS A CA 1
ATOM 748 C C . LYS A 1 92 ? 7.734 -8.899 -17.836 1.00 83.50 92 LYS A C 1
ATOM 750 O O . LYS A 1 92 ? 6.790 -9.527 -17.372 1.00 83.50 92 LYS A O 1
ATOM 755 N N . TYR A 1 93 ? 8.162 -9.074 -19.087 1.00 84.75 93 TYR A N 1
ATOM 756 C CA . TYR A 1 93 ? 7.532 -10.029 -20.013 1.00 84.75 93 TYR A CA 1
ATOM 757 C C . TYR A 1 93 ? 8.126 -11.430 -19.918 1.00 84.75 93 TYR A C 1
ATOM 759 O O . TYR A 1 93 ? 7.394 -12.403 -20.067 1.00 84.75 93 TYR A O 1
ATOM 767 N N . TYR A 1 94 ? 9.425 -11.530 -19.633 1.00 80.69 94 TYR A N 1
ATOM 768 C CA . TYR A 1 94 ? 10.137 -12.811 -19.599 1.00 80.69 94 TYR A CA 1
ATOM 769 C C . TYR A 1 94 ? 10.449 -13.301 -18.179 1.00 80.69 94 TYR A C 1
ATOM 771 O O . TYR A 1 94 ? 10.911 -14.421 -18.012 1.00 80.69 94 TYR A O 1
ATOM 779 N N . ASN A 1 95 ? 10.137 -12.507 -17.147 1.00 81.50 95 ASN A N 1
ATOM 780 C CA . ASN A 1 95 ? 10.401 -12.808 -15.734 1.00 81.50 95 ASN A CA 1
ATOM 781 C C . ASN A 1 95 ? 11.883 -13.054 -15.397 1.00 81.50 95 ASN A C 1
ATOM 783 O O . ASN A 1 95 ? 12.201 -13.721 -14.411 1.00 81.50 95 ASN A O 1
ATOM 787 N N . GLU A 1 96 ? 12.778 -12.479 -16.190 1.00 77.88 96 GLU A N 1
ATOM 788 C CA . GLU A 1 96 ? 14.228 -12.618 -16.084 1.00 77.88 96 GLU A CA 1
ATOM 789 C C . GLU A 1 96 ? 14.869 -11.275 -15.694 1.00 77.88 96 GLU A C 1
ATOM 791 O O . GLU A 1 96 ? 14.266 -10.215 -15.904 1.00 77.88 96 GLU A O 1
ATOM 796 N N . PRO A 1 97 ? 16.081 -11.269 -15.114 1.00 71.00 97 PRO A N 1
ATOM 797 C CA . PRO A 1 97 ? 16.836 -10.031 -14.948 1.00 71.00 97 PRO A CA 1
ATOM 798 C C . PRO A 1 97 ? 17.094 -9.381 -16.318 1.00 71.00 97 PRO A C 1
ATOM 800 O O . PRO A 1 97 ? 17.469 -10.048 -17.281 1.00 71.00 97 PRO A O 1
ATOM 803 N N . GLY A 1 98 ? 16.864 -8.072 -16.418 1.00 62.91 98 GLY A N 1
ATOM 804 C CA . GLY A 1 98 ? 17.168 -7.285 -17.610 1.00 62.91 98 GLY A CA 1
ATOM 805 C C . GLY A 1 98 ? 18.678 -7.216 -17.841 1.00 62.91 98 GLY A C 1
ATOM 806 O O . GLY A 1 98 ? 19.456 -7.084 -16.897 1.00 62.91 98 GLY A O 1
ATOM 807 N N . SER A 1 99 ? 19.118 -7.325 -19.094 1.00 55.59 99 SER A N 1
ATOM 808 C CA . SER A 1 99 ? 20.543 -7.304 -19.421 1.00 55.59 99 SER A CA 1
ATOM 809 C C . SER A 1 99 ? 21.162 -5.914 -19.204 1.00 55.59 99 SER A C 1
ATOM 811 O O . SER A 1 99 ? 20.751 -4.949 -19.842 1.00 55.59 99 SER A O 1
ATOM 813 N N . ASN A 1 100 ? 22.217 -5.871 -18.383 1.00 48.81 100 ASN A N 1
ATOM 814 C CA . ASN A 1 100 ? 23.300 -4.875 -18.335 1.00 48.81 100 ASN A CA 1
ATOM 815 C C . ASN A 1 100 ? 23.006 -3.426 -17.897 1.00 48.81 100 ASN A C 1
ATOM 817 O O . ASN A 1 100 ? 23.830 -2.553 -18.166 1.00 48.81 100 ASN A O 1
ATOM 821 N N . HIS A 1 101 ? 21.953 -3.152 -17.129 1.00 50.81 101 HIS A N 1
ATOM 822 C CA . HIS A 1 101 ? 21.863 -1.883 -16.386 1.00 50.81 101 HIS A CA 1
ATOM 823 C C . HIS A 1 101 ? 22.202 -2.097 -14.908 1.00 50.81 101 HIS A C 1
ATOM 825 O O . HIS A 1 101 ? 21.331 -2.191 -14.044 1.00 50.81 101 HIS A O 1
ATOM 831 N N . PHE A 1 102 ? 23.502 -2.184 -14.611 1.00 40.47 102 PHE A N 1
ATOM 832 C CA . PHE A 1 102 ? 23.994 -2.093 -13.239 1.00 40.47 102 PHE A CA 1
ATOM 833 C C . PHE A 1 102 ? 24.038 -0.617 -12.827 1.00 40.47 102 PHE A C 1
ATOM 835 O O . PHE A 1 102 ? 24.843 0.157 -13.349 1.00 40.47 102 PHE A O 1
ATOM 842 N N . HIS A 1 103 ? 23.201 -0.212 -11.871 1.00 40.91 103 HIS A N 1
ATOM 843 C CA . HIS A 1 103 ? 23.404 1.057 -11.176 1.00 40.91 103 HIS A CA 1
ATOM 844 C C . HIS A 1 103 ? 24.691 0.949 -10.350 1.00 40.91 103 HIS A C 1
ATOM 846 O O . HIS A 1 103 ? 24.734 0.199 -9.380 1.00 40.91 103 HIS A O 1
ATOM 852 N N . LYS A 1 104 ? 25.741 1.702 -10.705 1.00 39.31 104 LYS A N 1
ATOM 853 C CA . LYS A 1 104 ? 26.960 1.768 -9.878 1.00 39.31 104 LYS A CA 1
ATOM 854 C C . LYS A 1 104 ? 26.721 2.450 -8.524 1.00 39.31 104 LYS A C 1
ATOM 856 O O . LYS A 1 104 ? 27.465 2.174 -7.595 1.00 39.31 104 LYS A O 1
ATOM 861 N N . ASN A 1 105 ? 25.685 3.285 -8.392 1.00 35.75 105 ASN A N 1
ATOM 862 C CA . ASN A 1 105 ? 25.249 3.902 -7.136 1.00 35.75 105 ASN A CA 1
ATOM 863 C C . ASN A 1 105 ? 23.816 4.453 -7.265 1.00 35.75 105 ASN A C 1
ATOM 865 O O . ASN A 1 105 ? 23.485 5.086 -8.263 1.00 35.75 105 ASN A O 1
ATOM 869 N N . ILE A 1 106 ? 22.982 4.294 -6.228 1.00 41.75 106 ILE A N 1
ATOM 870 C CA . ILE A 1 106 ? 21.599 4.833 -6.181 1.00 41.75 106 ILE A CA 1
ATOM 871 C C . ILE A 1 106 ? 21.592 6.375 -6.113 1.00 41.75 106 ILE A C 1
ATOM 873 O O . ILE A 1 106 ? 20.647 7.029 -6.544 1.00 41.75 106 ILE A O 1
ATOM 877 N N . ASN A 1 107 ? 22.675 6.968 -5.599 1.00 38.28 107 ASN A N 1
ATOM 878 C CA . ASN A 1 107 ? 22.827 8.418 -5.437 1.00 38.28 107 ASN A CA 1
ATOM 879 C C . ASN A 1 107 ? 23.559 9.101 -6.601 1.00 38.28 107 ASN A C 1
ATOM 881 O O . ASN A 1 107 ? 23.736 10.320 -6.573 1.00 38.28 107 ASN A O 1
ATOM 885 N N . GLU A 1 108 ? 24.011 8.343 -7.598 1.00 36.28 108 GLU A N 1
ATOM 886 C CA . GLU A 1 108 ? 24.610 8.929 -8.788 1.00 36.28 108 GLU A CA 1
ATOM 887 C C . GLU A 1 108 ? 23.505 9.159 -9.821 1.00 36.28 108 GLU A C 1
ATOM 889 O O . GLU A 1 108 ? 22.819 8.209 -10.209 1.00 36.28 108 GLU A O 1
ATOM 894 N N . PRO A 1 109 ? 23.288 10.408 -10.279 1.00 36.12 109 PRO A N 1
ATOM 895 C CA . PRO A 1 109 ? 22.489 10.604 -11.476 1.00 36.12 109 PRO A CA 1
ATOM 896 C C . PRO A 1 109 ? 23.154 9.805 -12.596 1.00 36.12 109 PRO A C 1
ATOM 898 O O . PRO A 1 109 ? 24.380 9.831 -12.694 1.00 36.12 109 PRO A O 1
ATOM 901 N N . LEU A 1 110 ? 22.366 9.123 -13.435 1.00 41.31 110 LEU A N 1
ATOM 902 C CA . LEU A 1 110 ? 22.875 8.518 -14.666 1.00 41.31 110 LEU A CA 1
ATOM 903 C C . LEU A 1 110 ? 23.678 9.604 -15.402 1.00 41.31 110 LEU A C 1
ATOM 905 O O . LEU A 1 110 ? 23.098 10.561 -15.925 1.00 41.31 110 LEU A O 1
ATOM 909 N N . ILE A 1 111 ? 25.011 9.524 -15.369 1.00 34.88 111 ILE A N 1
ATOM 910 C CA . ILE A 1 111 ? 25.842 10.376 -16.208 1.00 34.88 111 ILE A CA 1
ATOM 911 C C . ILE A 1 111 ? 25.724 9.744 -17.578 1.00 34.88 111 ILE A C 1
ATOM 913 O O . ILE A 1 111 ? 26.359 8.740 -17.882 1.00 34.88 111 ILE A O 1
ATOM 917 N N . LEU A 1 112 ? 24.814 10.311 -18.360 1.00 39.50 112 LEU A N 1
ATOM 918 C CA . LEU A 1 112 ? 24.721 10.046 -19.778 1.00 39.50 112 LEU A CA 1
ATOM 919 C C . LEU A 1 112 ? 26.016 10.579 -20.374 1.00 39.50 112 LEU A C 1
ATOM 921 O O . LEU A 1 112 ? 26.175 11.796 -20.491 1.00 39.50 112 LEU A O 1
ATOM 925 N N . GLU A 1 113 ? 26.970 9.704 -20.680 1.00 37.12 113 GLU A N 1
ATOM 926 C CA . GLU A 1 113 ? 28.056 10.091 -21.567 1.00 37.12 113 GLU A CA 1
ATOM 927 C C . GLU A 1 113 ? 27.396 10.490 -22.890 1.00 37.12 113 GLU A C 1
ATOM 929 O O . GLU A 1 113 ? 26.814 9.672 -23.597 1.00 37.12 113 GLU A O 1
ATOM 934 N N . GLN A 1 114 ? 27.395 11.795 -23.169 1.00 41.66 114 GLN A N 1
ATOM 935 C CA . GLN A 1 114 ? 26.634 12.446 -24.243 1.00 41.66 114 GLN A CA 1
ATOM 936 C C . GLN A 1 114 ? 27.040 12.006 -25.663 1.00 41.66 114 GLN A C 1
ATOM 938 O O . GLN A 1 114 ? 26.538 12.569 -26.630 1.00 41.66 114 GLN A O 1
ATOM 943 N N . ASN A 1 115 ? 27.928 11.020 -25.796 1.00 39.88 115 ASN A N 1
ATOM 944 C CA . ASN A 1 115 ? 28.560 10.636 -27.053 1.00 39.88 115 ASN A CA 1
ATOM 945 C C . ASN A 1 115 ? 28.249 9.203 -27.505 1.00 39.88 115 ASN A C 1
ATOM 947 O O . ASN A 1 115 ? 28.721 8.804 -28.568 1.00 39.88 115 ASN A O 1
ATOM 951 N N . ASP A 1 116 ? 27.423 8.452 -26.775 1.00 40.41 116 ASP A N 1
ATOM 952 C CA . ASP A 1 116 ? 26.886 7.199 -27.299 1.00 40.41 116 ASP A CA 1
ATOM 953 C C . ASP A 1 116 ? 25.622 7.497 -28.116 1.00 40.41 116 ASP A C 1
ATOM 955 O O . ASP A 1 116 ? 24.518 7.599 -27.590 1.00 40.41 116 ASP A O 1
ATOM 959 N N . GLU A 1 117 ? 25.757 7.580 -29.441 1.00 41.62 117 GLU A N 1
ATOM 960 C CA . GLU A 1 117 ? 24.633 7.552 -30.403 1.00 41.62 117 GLU A CA 1
ATOM 961 C C . GLU A 1 117 ? 23.726 6.307 -30.215 1.00 41.62 117 GLU A C 1
ATOM 963 O O . GLU A 1 117 ? 22.582 6.274 -30.671 1.00 41.62 117 GLU A O 1
ATOM 968 N N . ASN A 1 118 ? 24.205 5.300 -29.472 1.00 39.53 118 ASN A N 1
ATOM 969 C CA . ASN A 1 118 ? 23.457 4.118 -29.041 1.00 39.53 118 ASN A CA 1
ATOM 970 C C . ASN A 1 118 ? 22.648 4.320 -27.745 1.00 39.53 118 ASN A C 1
ATOM 972 O O . ASN A 1 118 ? 21.873 3.441 -27.376 1.00 39.53 118 ASN A O 1
ATOM 976 N N . PHE A 1 119 ? 22.761 5.472 -27.071 1.00 40.88 119 PHE A N 1
ATOM 977 C CA . PHE A 1 119 ? 22.012 5.817 -25.854 1.00 40.88 119 PHE A CA 1
ATOM 978 C C . PHE A 1 119 ? 20.533 6.158 -26.132 1.00 40.88 119 PHE A C 1
ATOM 980 O O . PHE A 1 119 ? 19.797 6.638 -25.266 1.00 40.88 119 PHE A O 1
ATOM 987 N N . LYS A 1 120 ? 20.028 5.884 -27.341 1.00 40.97 120 LYS A N 1
ATOM 988 C CA . LYS A 1 120 ? 18.586 5.871 -27.577 1.00 40.97 120 LYS A CA 1
ATOM 989 C C . LYS A 1 120 ? 17.950 4.701 -26.813 1.00 40.97 120 LYS A C 1
ATOM 991 O O . LYS A 1 120 ? 17.783 3.614 -27.342 1.00 40.97 120 LYS A O 1
ATOM 996 N N . GLN A 1 121 ? 17.532 4.976 -25.578 1.00 50.25 121 GLN A N 1
ATOM 997 C CA . GLN A 1 121 ? 16.106 4.921 -25.234 1.00 50.25 121 GLN A CA 1
ATOM 998 C C . GLN A 1 121 ? 15.380 3.578 -25.461 1.00 50.25 121 GLN A C 1
ATOM 1000 O O . GLN A 1 121 ? 14.182 3.567 -25.737 1.00 50.25 121 GLN A O 1
ATOM 1005 N N . ASN A 1 122 ? 16.053 2.437 -25.343 1.00 56.00 122 ASN A N 1
ATOM 1006 C CA . ASN A 1 122 ? 15.375 1.151 -25.481 1.00 56.00 122 ASN A CA 1
ATOM 1007 C C . ASN A 1 122 ? 14.597 0.834 -24.197 1.00 56.00 122 ASN A C 1
ATOM 1009 O O . ASN A 1 122 ? 15.181 0.495 -23.171 1.00 56.00 122 ASN A O 1
ATOM 1013 N N . PHE A 1 123 ? 13.266 0.942 -24.247 1.00 61.59 123 PHE A N 1
ATOM 1014 C CA . PHE A 1 123 ? 12.400 0.379 -23.212 1.00 61.59 123 PHE A CA 1
ATOM 1015 C C . PHE A 1 123 ? 12.716 -1.115 -23.045 1.00 61.59 123 PHE A C 1
ATOM 1017 O O . PHE A 1 123 ? 12.705 -1.849 -24.031 1.00 61.59 123 PHE A O 1
ATOM 1024 N N . VAL A 1 124 ? 12.909 -1.589 -21.807 1.00 69.31 124 VAL A N 1
ATOM 1025 C CA . VAL A 1 124 ? 13.101 -3.029 -21.506 1.00 69.31 124 VAL A CA 1
ATOM 1026 C C . VAL A 1 124 ? 11.984 -3.884 -22.099 1.00 69.31 124 VAL A C 1
ATOM 1028 O O . VAL A 1 124 ? 12.190 -5.011 -22.542 1.00 69.31 124 VAL A O 1
ATOM 1031 N N . ASN A 1 125 ? 10.771 -3.336 -22.080 1.00 74.50 125 ASN A N 1
ATOM 1032 C CA . ASN A 1 125 ? 9.557 -3.982 -22.537 1.00 74.50 125 ASN A CA 1
ATOM 1033 C C . ASN A 1 125 ? 8.806 -3.014 -23.466 1.00 74.50 125 ASN A C 1
ATOM 1035 O O . ASN A 1 125 ? 8.001 -2.222 -22.966 1.00 74.50 125 ASN A O 1
ATOM 1039 N N . PRO A 1 126 ? 9.084 -3.024 -24.784 1.00 77.94 126 PRO A N 1
ATOM 1040 C CA . PRO A 1 126 ? 8.341 -2.213 -25.743 1.00 77.94 126 PRO A CA 1
ATOM 1041 C C . PRO A 1 126 ? 6.895 -2.711 -25.874 1.00 77.94 126 PRO A C 1
ATOM 1043 O O . PRO A 1 126 ? 6.620 -3.901 -25.724 1.00 77.94 126 PRO A O 1
ATOM 1046 N N . VAL A 1 127 ? 5.977 -1.793 -26.175 1.00 78.50 127 VAL A N 1
ATOM 1047 C CA . VAL A 1 127 ? 4.556 -2.080 -26.424 1.00 78.50 127 VAL A CA 1
ATOM 1048 C C . VAL A 1 127 ? 4.230 -1.717 -27.867 1.00 78.50 127 VAL A C 1
ATOM 1050 O O . VAL A 1 127 ? 4.748 -0.729 -28.384 1.00 78.50 127 VAL A O 1
ATOM 1053 N N . PHE A 1 128 ? 3.368 -2.508 -28.501 1.00 79.12 128 PHE A N 1
ATOM 1054 C CA . PHE A 1 128 ? 2.927 -2.310 -29.880 1.00 79.12 128 PHE A CA 1
ATOM 1055 C C . PHE A 1 128 ? 1.421 -2.054 -29.938 1.00 79.12 128 PHE A C 1
ATOM 1057 O O . PHE A 1 128 ? 0.684 -2.408 -29.016 1.00 79.12 128 PHE A O 1
ATOM 1064 N N . GLN A 1 129 ? 0.974 -1.438 -31.032 1.00 81.19 129 GLN A N 1
ATOM 1065 C CA . GLN A 1 129 ? -0.444 -1.195 -31.287 1.00 81.19 129 GLN A CA 1
ATOM 1066 C C . GLN A 1 129 ? -1.203 -2.514 -31.425 1.00 81.19 129 GLN A C 1
ATOM 1068 O O . GLN A 1 129 ? -0.684 -3.493 -31.960 1.00 81.19 129 GLN A O 1
ATOM 1073 N N . GLN A 1 130 ? -2.442 -2.519 -30.936 1.00 81.19 130 GLN A N 1
ATOM 1074 C CA . GLN A 1 130 ? -3.289 -3.707 -30.945 1.00 81.19 130 GLN A CA 1
ATOM 1075 C C . GLN A 1 130 ? -4.062 -3.889 -32.263 1.00 81.19 130 GLN A C 1
ATOM 1077 O O . GLN A 1 130 ? -4.373 -5.024 -32.612 1.00 81.19 130 GLN A O 1
ATOM 1082 N N . ASP A 1 131 ? -4.403 -2.805 -32.974 1.00 82.50 131 ASP A N 1
ATOM 1083 C CA . ASP A 1 131 ? -5.218 -2.872 -34.199 1.00 82.50 131 ASP A CA 1
ATOM 1084 C C . ASP A 1 131 ? -4.421 -3.486 -35.361 1.00 82.50 131 ASP A C 1
ATOM 1086 O O . ASP A 1 131 ? -3.522 -2.860 -35.925 1.00 82.50 131 ASP A O 1
ATOM 1090 N N . ASP A 1 132 ? -4.774 -4.719 -35.717 1.00 84.81 132 ASP A N 1
ATOM 1091 C CA . ASP A 1 132 ? -4.177 -5.510 -36.795 1.00 84.81 132 ASP A CA 1
ATOM 1092 C C . ASP A 1 132 ? -5.013 -5.501 -38.091 1.00 84.81 132 ASP A C 1
ATOM 1094 O O . ASP A 1 132 ? -4.601 -6.068 -39.104 1.00 84.81 132 ASP A O 1
ATOM 1098 N N . GLY A 1 133 ? -6.188 -4.859 -38.076 1.00 87.25 133 GLY A N 1
ATOM 1099 C CA . GLY A 1 133 ? -7.108 -4.778 -39.211 1.00 87.25 133 GLY A CA 1
ATOM 1100 C C . GLY A 1 133 ? -7.982 -6.015 -39.457 1.00 87.25 133 GLY A C 1
ATOM 1101 O O . GLY A 1 133 ? -8.846 -5.959 -40.334 1.00 87.25 133 GLY A O 1
ATOM 1102 N N . TYR A 1 134 ? -7.827 -7.106 -38.697 1.00 91.56 134 TYR A N 1
ATOM 1103 C CA . TYR A 1 134 ? -8.655 -8.311 -38.864 1.00 91.56 134 TYR A CA 1
ATOM 1104 C C . TYR A 1 134 ? -10.016 -8.184 -38.176 1.00 91.56 134 TYR A C 1
ATOM 1106 O O . TYR A 1 134 ? -11.030 -8.698 -38.658 1.00 91.56 134 TYR A O 1
ATOM 1114 N N . ALA A 1 135 ? -10.061 -7.488 -37.042 1.00 89.56 135 ALA A N 1
ATOM 1115 C CA . ALA A 1 135 ? -11.282 -7.305 -36.274 1.00 89.56 135 ALA A CA 1
ATOM 1116 C C . ALA A 1 135 ? -12.180 -6.213 -36.891 1.00 89.56 135 ALA A C 1
ATOM 1118 O O . ALA A 1 135 ? -12.117 -5.040 -36.530 1.00 89.56 135 ALA A O 1
ATOM 1119 N N . VAL A 1 136 ? -13.087 -6.623 -37.786 1.00 90.12 136 VAL A N 1
ATOM 1120 C CA . VAL A 1 136 ? -14.029 -5.737 -38.510 1.00 90.12 136 VAL A CA 1
ATOM 1121 C C . VAL A 1 136 ? -14.876 -4.857 -37.576 1.00 90.12 136 VAL A C 1
ATOM 1123 O O . VAL A 1 136 ? -15.200 -3.722 -37.915 1.00 90.12 136 VAL A O 1
ATOM 1126 N N . HIS A 1 137 ? -15.218 -5.358 -36.385 1.00 91.94 137 HIS A N 1
ATOM 1127 C CA . HIS A 1 137 ? -16.013 -4.643 -35.376 1.00 91.94 137 HIS A CA 1
ATOM 1128 C C . HIS A 1 137 ? -15.193 -4.213 -34.152 1.00 91.94 137 HIS A C 1
ATOM 1130 O O . HIS A 1 137 ? -15.738 -4.066 -33.055 1.00 91.94 137 HIS A O 1
ATOM 1136 N N . TYR A 1 138 ? -13.881 -4.028 -34.318 1.00 88.88 138 TYR A N 1
ATOM 1137 C CA . TYR A 1 138 ? -13.039 -3.448 -33.280 1.00 88.88 138 TYR A CA 1
ATOM 1138 C C . TYR A 1 138 ? -13.503 -2.024 -32.945 1.00 88.88 138 TYR A C 1
ATOM 1140 O O . TYR A 1 138 ? -13.790 -1.212 -33.830 1.00 88.88 138 TYR A O 1
ATOM 1148 N N . LYS A 1 139 ? -13.610 -1.727 -31.646 1.00 91.31 139 LYS A N 1
ATOM 1149 C CA . LYS A 1 139 ? -14.015 -0.407 -31.158 1.00 91.31 139 LYS A CA 1
ATOM 1150 C C . LYS A 1 139 ? -12.822 0.539 -31.248 1.00 91.31 139 LYS A C 1
ATOM 1152 O O . LYS A 1 139 ? -12.074 0.658 -30.285 1.00 91.31 139 LYS A O 1
ATOM 1157 N N . LYS A 1 140 ? -12.670 1.172 -32.411 1.00 86.94 140 LYS A N 1
ATOM 1158 C CA . LYS A 1 140 ? -11.612 2.152 -32.669 1.00 86.94 140 LYS A CA 1
ATOM 1159 C C . LYS A 1 140 ? -11.823 3.409 -31.836 1.00 86.94 140 LYS A C 1
ATOM 1161 O O . LYS A 1 140 ? -12.920 3.973 -31.841 1.00 86.94 140 LYS A O 1
ATOM 1166 N N . ASP A 1 141 ? -10.770 3.828 -31.154 1.00 87.62 141 ASP A N 1
ATOM 1167 C CA . ASP A 1 141 ? -10.684 5.125 -30.494 1.00 87.62 141 ASP A CA 1
ATOM 1168 C C . ASP A 1 141 ? -10.023 6.156 -31.431 1.00 87.62 141 ASP A C 1
ATOM 1170 O O . ASP A 1 141 ? -9.776 5.906 -32.615 1.00 87.62 141 ASP A O 1
ATOM 1174 N N . TRP A 1 142 ? -9.771 7.366 -30.937 1.00 87.81 142 TRP A N 1
ATOM 1175 C CA . TRP A 1 142 ? -9.106 8.405 -31.708 1.00 87.81 142 TRP A CA 1
ATOM 1176 C C . TRP A 1 142 ? -7.670 7.997 -32.066 1.00 87.81 142 TRP A C 1
ATOM 1178 O O . TRP A 1 142 ? -6.915 7.581 -31.184 1.00 87.81 142 TRP A O 1
ATOM 1188 N N . PRO A 1 143 ? -7.223 8.214 -33.322 1.00 83.56 143 PRO A N 1
ATOM 1189 C CA . PRO A 1 143 ? -5.883 7.820 -33.760 1.00 83.56 143 PRO A CA 1
ATOM 1190 C C . PRO A 1 143 ? -4.743 8.397 -32.915 1.00 83.56 143 PRO A C 1
ATOM 1192 O O . PRO A 1 143 ? -3.674 7.806 -32.869 1.00 83.56 143 PRO A O 1
ATOM 1195 N N . ALA A 1 144 ? -4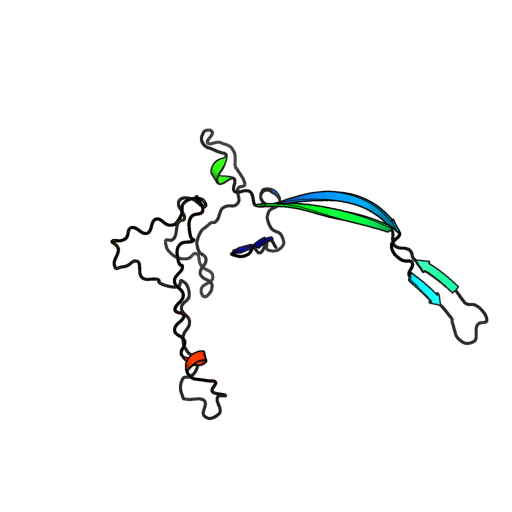.957 9.544 -32.261 1.00 81.12 144 ALA A N 1
ATOM 1196 C CA . ALA A 1 144 ? -3.978 10.143 -31.359 1.00 81.12 144 ALA A CA 1
ATOM 1197 C C . ALA A 1 144 ? -3.731 9.292 -30.105 1.00 81.12 144 ALA A C 1
ATOM 1199 O O . ALA A 1 144 ? -2.595 9.228 -29.671 1.00 81.12 144 ALA A O 1
ATOM 1200 N N . VAL A 1 145 ? -4.759 8.622 -29.572 1.00 79.56 145 VAL A N 1
ATOM 1201 C CA . VAL A 1 145 ? -4.656 7.722 -28.410 1.00 79.56 145 VAL A CA 1
ATOM 1202 C C . VAL A 1 145 ? -4.122 6.356 -28.842 1.00 79.56 145 VAL A C 1
ATOM 1204 O O . VAL A 1 145 ? -3.285 5.768 -28.166 1.00 79.56 145 VAL A O 1
ATOM 1207 N N . GLU A 1 146 ? -4.573 5.855 -29.996 1.00 76.38 146 GLU A N 1
ATOM 1208 C CA . GLU A 1 146 ? -4.167 4.533 -30.492 1.00 76.38 146 GLU A CA 1
ATOM 1209 C C . GLU A 1 146 ? -2.742 4.503 -31.055 1.00 76.38 146 GLU A C 1
ATOM 1211 O O . GLU A 1 146 ? -2.093 3.459 -31.017 1.00 76.38 146 GLU A O 1
ATOM 1216 N N . ARG A 1 147 ? -2.256 5.627 -31.601 1.00 69.56 147 ARG A N 1
ATOM 1217 C CA . ARG A 1 147 ? -0.944 5.724 -32.258 1.00 69.56 147 ARG A CA 1
ATOM 1218 C C . ARG A 1 147 ? 0.051 6.621 -31.542 1.00 69.56 147 ARG A C 1
ATOM 1220 O O . ARG A 1 147 ? 1.050 7.003 -32.151 1.00 69.56 147 ARG A O 1
ATOM 1227 N N . GLU A 1 148 ? -0.207 6.980 -30.288 1.00 63.38 148 GLU A N 1
ATOM 1228 C CA . GLU A 1 148 ? 0.780 7.709 -29.500 1.00 63.38 148 GLU A CA 1
ATOM 1229 C C . GLU A 1 148 ? 1.986 6.797 -29.260 1.00 63.38 148 GLU A C 1
ATOM 1231 O O . GLU A 1 148 ? 1.988 5.933 -28.383 1.00 63.38 148 GLU A O 1
ATOM 1236 N N . ASP A 1 149 ? 3.030 6.965 -30.075 1.00 59.25 149 ASP A N 1
ATOM 1237 C CA . ASP A 1 149 ? 4.348 6.447 -29.737 1.00 59.25 149 ASP A CA 1
ATOM 1238 C C . ASP A 1 149 ? 4.686 7.027 -28.364 1.00 59.25 149 ASP A C 1
ATOM 1240 O O . ASP A 1 149 ? 4.657 8.248 -28.208 1.00 59.25 149 ASP A O 1
ATOM 1244 N N . ASN A 1 150 ? 4.976 6.179 -27.374 1.00 53.97 150 ASN A N 1
ATOM 1245 C CA . ASN A 1 150 ? 5.335 6.588 -26.014 1.00 53.97 150 ASN A CA 1
ATOM 1246 C C . ASN A 1 150 ? 6.564 7.526 -26.028 1.00 53.97 150 ASN A C 1
ATOM 1248 O O . ASN A 1 150 ? 7.697 7.107 -25.789 1.00 53.97 150 ASN A O 1
ATOM 1252 N N . ARG A 1 151 ? 6.366 8.817 -26.310 1.00 48.22 151 ARG A N 1
ATOM 1253 C CA . ARG A 1 151 ? 7.404 9.851 -26.368 1.00 48.22 151 ARG A CA 1
ATOM 1254 C C . ARG A 1 151 ? 7.633 10.416 -24.979 1.00 48.22 151 ARG A C 1
ATOM 1256 O O . ARG A 1 151 ? 7.460 11.607 -24.735 1.00 48.22 151 ARG A O 1
ATOM 1263 N N . HIS A 1 152 ? 8.071 9.561 -24.066 1.00 47.50 152 HIS A N 1
ATOM 1264 C CA . HIS A 1 152 ? 8.575 10.003 -22.777 1.00 47.50 152 HIS A CA 1
ATOM 1265 C C . HIS A 1 152 ? 10.002 9.506 -22.583 1.00 47.50 152 HIS A C 1
ATOM 1267 O O . HIS A 1 152 ? 10.279 8.374 -22.202 1.00 47.50 152 HIS A O 1
ATOM 1273 N N . THR A 1 153 ? 10.918 10.426 -22.884 1.00 41.47 153 THR A N 1
ATOM 1274 C CA . THR A 1 153 ? 12.221 10.561 -22.245 1.00 41.47 153 THR A CA 1
ATOM 1275 C C . THR A 1 153 ? 12.114 10.245 -20.758 1.00 41.47 153 THR A C 1
ATOM 1277 O O . THR A 1 153 ? 11.359 10.903 -20.039 1.00 41.47 153 THR A O 1
ATOM 1280 N N . ILE A 1 154 ? 12.945 9.323 -20.278 1.00 44.72 154 ILE A N 1
ATOM 1281 C CA . ILE A 1 154 ? 13.508 9.435 -18.933 1.00 44.72 154 ILE A CA 1
ATOM 1282 C C . ILE A 1 154 ? 14.298 10.751 -18.958 1.00 44.72 154 ILE A C 1
ATOM 1284 O O . ILE A 1 154 ? 15.470 10.781 -19.322 1.00 44.72 154 ILE A O 1
ATOM 1288 N N . ALA A 1 155 ? 13.624 11.880 -18.738 1.00 39.28 155 ALA A N 1
ATOM 1289 C CA . ALA A 1 155 ? 14.299 13.161 -18.638 1.00 39.28 155 ALA A CA 1
ATOM 1290 C C . ALA A 1 155 ? 15.098 13.123 -17.328 1.00 39.28 155 ALA A C 1
ATOM 1292 O O . ALA A 1 155 ? 14.504 12.839 -16.282 1.00 39.28 155 ALA A O 1
ATOM 1293 N N . PRO A 1 156 ? 16.422 13.354 -17.347 1.00 39.72 156 PRO A N 1
ATOM 1294 C CA . PRO A 1 156 ? 17.184 13.437 -16.113 1.00 39.72 156 PRO A CA 1
ATOM 1295 C C . PRO A 1 156 ? 16.587 14.554 -15.251 1.00 39.72 156 PRO A C 1
ATOM 1297 O O . PRO A 1 156 ? 16.385 15.678 -15.713 1.00 39.72 156 PRO A O 1
ATOM 1300 N N . PHE A 1 157 ? 16.251 14.210 -14.009 1.00 40.81 157 PHE A N 1
ATOM 1301 C CA . PHE A 1 157 ? 15.622 15.106 -13.044 1.00 40.81 157 PHE A CA 1
ATOM 1302 C C . PHE A 1 157 ? 16.397 16.434 -12.913 1.00 40.81 157 PHE A C 1
ATOM 1304 O O . PHE A 1 157 ? 17.635 16.418 -12.899 1.00 40.81 157 PHE A O 1
ATOM 1311 N N . PRO A 1 158 ? 15.716 17.588 -12.764 1.00 32.69 158 PRO A N 1
ATOM 1312 C CA . PRO A 1 158 ? 16.397 18.839 -12.464 1.00 32.69 158 PRO A CA 1
ATOM 1313 C C . PRO A 1 158 ? 17.093 18.719 -11.103 1.00 32.69 158 PRO A C 1
ATOM 1315 O O . PRO A 1 158 ? 16.458 18.459 -10.080 1.00 32.69 158 PRO A O 1
ATOM 1318 N N . ARG A 1 159 ? 18.420 18.890 -11.101 1.00 35.22 159 ARG A N 1
ATOM 1319 C CA . ARG A 1 159 ? 19.233 18.967 -9.882 1.00 35.22 159 ARG A CA 1
ATOM 1320 C C . ARG A 1 159 ? 18.798 20.198 -9.086 1.00 35.22 159 ARG A C 1
ATOM 1322 O O . ARG A 1 159 ? 18.903 21.315 -9.589 1.00 35.22 159 ARG A O 1
ATOM 1329 N N . TRP A 1 160 ? 18.347 20.002 -7.854 1.00 39.00 160 TRP A N 1
ATOM 1330 C CA . TRP A 1 160 ? 18.211 21.099 -6.899 1.00 39.00 160 TRP A CA 1
ATOM 1331 C C . TRP A 1 160 ? 19.613 21.414 -6.358 1.00 39.00 160 TRP A C 1
ATOM 1333 O O . TRP A 1 160 ? 20.346 20.493 -5.992 1.00 39.00 160 TRP A O 1
ATOM 1343 N N . LYS A 1 161 ? 20.004 22.693 -6.421 1.00 32.56 161 LYS A N 1
ATOM 1344 C CA . LYS A 1 161 ? 21.220 23.226 -5.787 1.00 32.56 161 LYS A CA 1
ATOM 1345 C C . LYS A 1 161 ? 21.052 23.294 -4.276 1.00 32.56 161 LYS A C 1
ATOM 1347 O O . LYS A 1 161 ? 19.917 23.592 -3.844 1.00 32.56 161 LYS A O 1
#

Nearest PDB structures (foldseek):
  7aoi-assembly1_AV  TM=8.854E-01  e=5.787E-07  Trypanosoma brucei
  7ane-assembly1_L  TM=9.270E-01  e=5.604E-06  Leishmania major
  7nqh-assembly1_BV  TM=8.992E-01  e=1.681E-02  Sus scrofa
  7pkt-assembly1_p  TM=8.755E-01  e=4.641E-02  Chlamydomonas reinhardtii
  9g6k-assembly1_Ly  TM=7.269E-01  e=6.257E-02  Toxoplasma gondii